Protein AF-A0A9W8Z5K2-F1 (afdb_monomer_lite)

pLDDT: mean 87.41, std 10.46, range [46.34, 97.31]

Secondary structure (DSSP, 8-state):
-PPPPPPPPHHHHHHHHHHHHHHHHHTS-HHHHHHHHT---HHHHHHHHHHHHHTTT-HHHHHHHHHHHHHHHHHHH-THHHHS-HHHHHHHHHT-

Sequence (96 aa):
MGPPRQIPTEEETKEIKRRSAASLLGLLPPQVATTFFANDSKVAQHQQVEEILDCLEDTYLNKHLIFQILELIVLRLVPELESQGIQDLMEELTGF

Structure (mmCIF, N/CA/C/O backbone):
data_AF-A0A9W8Z5K2-F1
#
_entry.id   AF-A0A9W8Z5K2-F1
#
loop_
_atom_site.group_PDB
_atom_site.id
_atom_site.type_symbol
_atom_site.label_atom_id
_atom_site.label_alt_id
_atom_site.label_comp_id
_atom_site.label_asym_id
_atom_site.label_entity_id
_atom_site.label_seq_id
_atom_site.pdbx_PDB_ins_code
_atom_site.Cartn_x
_atom_site.Cartn_y
_atom_site.Cartn_z
_atom_site.occupancy
_atom_site.B_iso_or_equiv
_atom_site.auth_seq_id
_atom_site.auth_comp_id
_atom_site.auth_asym_id
_atom_site.auth_atom_id
_atom_site.pdbx_PDB_model_num
ATOM 1 N N . MET A 1 1 ? 11.253 27.444 -7.754 1.00 66.62 1 MET A N 1
ATOM 2 C CA . MET A 1 1 ? 11.385 26.717 -6.475 1.00 66.62 1 MET A CA 1
ATOM 3 C C . MET A 1 1 ? 10.051 26.830 -5.760 1.00 66.62 1 MET A C 1
ATOM 5 O O . MET A 1 1 ? 9.638 27.951 -5.496 1.00 66.62 1 MET A O 1
ATOM 9 N N . GLY A 1 2 ? 9.329 25.724 -5.565 1.00 80.94 2 GLY A N 1
ATOM 10 C CA . GLY A 1 2 ? 8.100 25.742 -4.765 1.00 80.94 2 GLY A CA 1
ATOM 11 C C . GLY A 1 2 ? 8.411 26.001 -3.286 1.00 80.94 2 GLY A C 1
ATOM 12 O O . GLY A 1 2 ? 9.581 25.919 -2.898 1.00 80.94 2 GLY A O 1
ATOM 13 N N . PRO A 1 3 ? 7.403 26.323 -2.461 1.00 83.31 3 PRO A N 1
ATOM 14 C CA . PRO A 1 3 ? 7.598 26.398 -1.019 1.00 83.31 3 PRO A CA 1
ATOM 15 C C . PRO A 1 3 ? 8.202 25.085 -0.489 1.00 83.31 3 PRO A C 1
ATOM 17 O O . PRO A 1 3 ? 7.970 24.021 -1.078 1.00 83.31 3 PRO A O 1
ATOM 20 N N . PRO A 1 4 ? 8.992 25.139 0.600 1.00 84.19 4 PRO A N 1
ATOM 21 C CA . PRO A 1 4 ? 9.519 23.935 1.224 1.00 84.19 4 PRO A CA 1
ATOM 22 C C . PRO A 1 4 ? 8.366 22.997 1.587 1.00 84.19 4 PRO A C 1
ATOM 24 O O . PRO A 1 4 ? 7.294 23.452 1.995 1.00 84.19 4 PRO A O 1
ATOM 27 N N . ARG A 1 5 ? 8.583 21.684 1.430 1.00 83.06 5 ARG A N 1
ATOM 28 C CA . ARG A 1 5 ? 7.611 20.685 1.888 1.00 83.06 5 ARG A CA 1
ATOM 29 C C . ARG A 1 5 ? 7.342 20.915 3.370 1.00 83.06 5 ARG A C 1
ATOM 31 O O . ARG A 1 5 ? 8.270 20.887 4.174 1.00 83.06 5 ARG A O 1
ATOM 38 N N . GLN A 1 6 ? 6.078 21.121 3.706 1.00 86.12 6 GLN A N 1
ATOM 39 C CA . GLN A 1 6 ? 5.628 21.135 5.089 1.00 86.12 6 GLN A CA 1
ATOM 40 C C . GLN A 1 6 ? 5.400 19.686 5.509 1.00 86.12 6 GLN A C 1
ATOM 42 O O . GLN A 1 6 ? 4.740 18.932 4.793 1.00 86.12 6 GLN A O 1
ATOM 47 N N . ILE A 1 7 ? 6.016 19.286 6.620 1.00 86.81 7 ILE A N 1
ATOM 48 C CA . ILE A 1 7 ? 5.777 17.974 7.219 1.00 86.81 7 ILE A CA 1
ATOM 49 C C . ILE A 1 7 ? 4.431 18.074 7.943 1.00 86.81 7 ILE A C 1
ATOM 51 O O . ILE A 1 7 ? 4.289 18.985 8.763 1.00 86.81 7 ILE A O 1
ATOM 55 N N . PRO A 1 8 ? 3.453 17.208 7.632 1.00 90.75 8 PRO A N 1
ATOM 56 C CA . PRO A 1 8 ? 2.187 17.193 8.349 1.00 90.75 8 PRO A CA 1
ATOM 57 C C . PRO A 1 8 ? 2.408 16.963 9.845 1.00 90.75 8 PRO A C 1
ATOM 59 O O . PRO A 1 8 ? 3.320 16.241 10.251 1.00 90.75 8 PRO A O 1
ATOM 62 N N . THR A 1 9 ? 1.557 17.560 10.667 1.00 94.62 9 THR A N 1
ATOM 63 C CA . THR A 1 9 ? 1.477 17.239 12.096 1.00 94.62 9 THR A CA 1
ATOM 64 C C . THR A 1 9 ? 0.979 15.805 12.309 1.00 94.62 9 THR A C 1
ATOM 66 O O . THR A 1 9 ? 0.462 15.170 11.389 1.00 94.62 9 THR A O 1
ATOM 69 N N . GLU A 1 10 ? 1.116 15.270 13.523 1.00 92.19 10 GLU A N 1
ATOM 70 C CA . GLU A 1 10 ? 0.625 13.919 13.848 1.00 92.19 10 GLU A CA 1
ATOM 71 C C . GLU A 1 10 ? -0.885 13.782 13.600 1.00 92.19 10 GLU A C 1
ATOM 73 O O . GLU A 1 10 ? -1.334 12.809 12.996 1.00 92.19 10 GLU A O 1
ATOM 78 N N . GLU A 1 11 ? -1.666 14.795 13.985 1.00 94.06 11 GLU A N 1
ATOM 79 C CA . GLU A 1 11 ? -3.116 14.802 13.775 1.00 94.06 11 GLU A CA 1
ATOM 80 C C . GLU A 1 11 ? -3.472 14.872 12.283 1.00 94.06 11 GLU A C 1
ATOM 82 O O . GLU A 1 11 ? -4.340 14.140 11.805 1.00 94.06 11 GLU A O 1
ATOM 87 N N . GLU A 1 12 ? -2.759 15.698 11.513 1.00 94.50 12 GLU A N 1
ATOM 88 C CA . GLU A 1 12 ? -2.935 15.752 10.060 1.00 94.50 12 GLU A CA 1
ATOM 89 C C . GLU A 1 12 ? -2.532 14.437 9.393 1.00 94.50 12 GLU A C 1
ATOM 91 O O . GLU A 1 12 ? -3.221 13.985 8.483 1.00 94.50 12 GLU A O 1
ATOM 96 N N . THR A 1 13 ? -1.456 13.795 9.852 1.00 92.19 13 THR A N 1
ATOM 97 C CA . THR A 1 13 ? -1.003 12.491 9.344 1.00 92.19 13 THR A CA 1
ATOM 98 C C . THR A 1 13 ? -2.077 11.435 9.559 1.00 92.19 13 THR A C 1
ATOM 100 O O . THR A 1 13 ? -2.449 10.728 8.621 1.00 92.19 13 THR A O 1
ATOM 103 N N . LYS A 1 14 ? -2.650 11.390 10.763 1.00 92.31 14 LYS A N 1
ATOM 104 C CA . LYS A 1 14 ? -3.746 10.484 11.103 1.00 92.31 14 LYS A CA 1
ATOM 105 C C . LYS A 1 14 ? -4.978 10.719 10.229 1.00 92.31 14 LYS A C 1
ATOM 107 O O . LYS A 1 14 ? -5.559 9.766 9.712 1.00 92.31 14 LYS A O 1
ATOM 112 N N . GLU A 1 15 ? -5.364 11.974 10.016 1.00 95.06 15 GLU A N 1
ATOM 113 C CA . GLU A 1 15 ? -6.512 12.301 9.166 1.00 95.06 15 GLU A CA 1
ATOM 114 C C . GLU A 1 15 ? -6.247 11.980 7.687 1.00 95.06 15 GLU A C 1
ATOM 116 O O . GLU A 1 15 ? -7.113 11.434 6.999 1.00 95.06 15 GLU A O 1
ATOM 121 N N . ILE A 1 16 ? -5.038 12.255 7.187 1.00 93.75 16 ILE A N 1
ATOM 122 C CA . ILE A 1 16 ? -4.615 11.866 5.836 1.00 93.75 16 ILE A CA 1
ATOM 123 C C . ILE A 1 16 ? -4.704 10.350 5.678 1.00 93.75 16 ILE A C 1
ATOM 125 O O . ILE A 1 16 ? -5.252 9.876 4.679 1.00 93.75 16 ILE A O 1
ATOM 129 N N . LYS A 1 17 ? -4.209 9.592 6.657 1.00 94.38 17 LYS A N 1
ATOM 130 C CA . LYS A 1 17 ? -4.246 8.129 6.656 1.00 94.38 17 LYS A CA 1
ATOM 131 C C . LYS A 1 17 ? -5.681 7.614 6.611 1.00 94.38 17 LYS A C 1
ATOM 133 O O . LYS A 1 17 ? -6.025 6.854 5.706 1.00 94.38 17 LYS A O 1
ATOM 138 N N . ARG A 1 18 ? -6.546 8.116 7.495 1.00 95.38 18 ARG A N 1
ATOM 139 C CA . ARG A 1 18 ? -7.971 7.766 7.537 1.00 95.38 18 ARG A CA 1
ATOM 140 C C . ARG A 1 18 ? -8.672 8.048 6.207 1.00 95.38 18 ARG A C 1
ATOM 142 O O . ARG A 1 18 ? -9.363 7.191 5.662 1.00 95.38 18 ARG A O 1
ATOM 149 N N . ARG A 1 19 ? -8.474 9.241 5.639 1.00 96.94 19 ARG A N 1
ATOM 150 C CA . ARG A 1 19 ? -9.062 9.614 4.340 1.00 96.94 19 ARG A CA 1
ATOM 151 C C . ARG A 1 19 ? -8.536 8.754 3.198 1.00 96.94 19 ARG A C 1
AT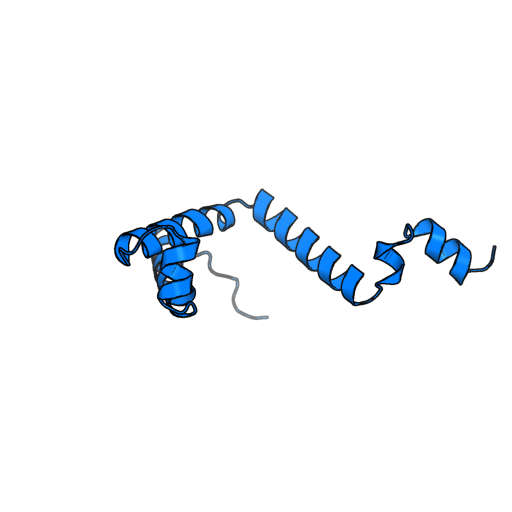OM 153 O O . ARG A 1 19 ? -9.299 8.402 2.298 1.00 96.94 19 ARG A O 1
ATOM 160 N N . SER A 1 20 ? -7.250 8.423 3.229 1.00 95.12 20 SER A N 1
ATOM 161 C CA . SER A 1 20 ? -6.626 7.551 2.236 1.00 95.12 20 SER A CA 1
ATOM 162 C C . SER A 1 20 ? -7.205 6.144 2.316 1.00 95.12 20 SER A C 1
ATOM 164 O O . SER A 1 20 ? -7.582 5.599 1.283 1.00 95.12 20 SER A O 1
ATOM 166 N N . ALA A 1 21 ? -7.382 5.601 3.523 1.00 96.31 21 ALA A N 1
ATOM 167 C CA . ALA A 1 21 ? -8.006 4.300 3.731 1.00 96.31 21 ALA A CA 1
ATOM 168 C C . ALA A 1 21 ? -9.437 4.247 3.178 1.00 96.31 21 ALA A C 1
ATOM 170 O O . ALA A 1 21 ? -9.770 3.337 2.416 1.00 96.31 21 ALA A O 1
ATOM 171 N N . ALA A 1 22 ? -10.253 5.268 3.463 1.00 96.50 22 ALA A N 1
ATOM 172 C CA . ALA A 1 22 ? -11.599 5.387 2.901 1.00 96.50 22 ALA A CA 1
ATOM 173 C C . ALA A 1 22 ? -11.591 5.427 1.365 1.00 96.50 22 ALA A C 1
ATOM 175 O O . ALA A 1 22 ? -12.403 4.763 0.719 1.00 96.50 22 ALA A O 1
ATOM 176 N N . SER A 1 23 ? -10.671 6.201 0.781 1.00 97.31 23 SER A N 1
ATOM 177 C CA . SER A 1 23 ? -10.544 6.345 -0.670 1.00 97.31 23 SER A CA 1
ATOM 178 C C . SER A 1 23 ? -10.132 5.028 -1.330 1.00 97.31 23 SER A C 1
ATOM 180 O O . SER A 1 23 ? -10.783 4.584 -2.272 1.00 97.31 23 SER A O 1
ATOM 182 N N . LEU A 1 24 ? -9.104 4.361 -0.794 1.00 95.00 24 LEU A N 1
ATOM 183 C CA . LEU A 1 24 ? -8.602 3.080 -1.298 1.00 95.00 24 LEU A CA 1
ATOM 184 C C . LEU A 1 24 ? -9.660 1.981 -1.206 1.00 95.00 24 LEU A C 1
ATOM 186 O O . LEU A 1 24 ? -9.892 1.274 -2.185 1.00 95.00 24 LEU A O 1
ATOM 190 N N . LEU A 1 25 ? -10.349 1.870 -0.067 1.00 95.69 25 LEU A N 1
ATOM 191 C CA . LEU A 1 25 ? -11.441 0.912 0.092 1.00 95.69 25 LEU A CA 1
ATOM 192 C C . LEU A 1 25 ? -12.585 1.195 -0.895 1.00 95.69 25 LEU A C 1
ATOM 194 O O . LEU A 1 25 ? -13.183 0.265 -1.429 1.00 95.69 25 LEU A O 1
ATOM 198 N N . GLY A 1 26 ? -12.860 2.472 -1.177 1.00 94.69 26 GLY A N 1
ATOM 199 C CA . GLY A 1 26 ? -13.876 2.905 -2.137 1.00 94.69 26 GLY A CA 1
ATOM 200 C C . GLY A 1 26 ? -13.573 2.565 -3.601 1.00 94.69 26 GLY A C 1
ATOM 201 O O . GLY A 1 26 ? -14.497 2.562 -4.414 1.00 94.69 26 GLY A O 1
ATOM 202 N N . LEU A 1 27 ? -12.319 2.250 -3.946 1.00 95.75 27 LEU A N 1
ATOM 203 C CA . LEU A 1 27 ? -11.944 1.781 -5.286 1.00 95.75 27 LEU A CA 1
ATOM 204 C C . LEU A 1 27 ? -12.313 0.309 -5.517 1.00 95.75 27 LEU A C 1
ATOM 206 O O . LEU A 1 27 ? -12.395 -0.131 -6.665 1.00 95.75 27 LEU A O 1
ATOM 210 N N . LEU A 1 28 ? -12.529 -0.460 -4.446 1.00 92.56 28 LEU A N 1
ATOM 211 C CA . LEU A 1 28 ? -12.823 -1.885 -4.528 1.00 92.56 28 LEU A CA 1
ATOM 212 C C . LEU A 1 28 ? -14.335 -2.133 -4.639 1.00 92.56 28 LEU A C 1
ATOM 214 O O . LEU A 1 28 ? -15.117 -1.604 -3.843 1.00 92.56 28 LEU A O 1
ATOM 218 N N . PRO A 1 29 ? -14.783 -3.008 -5.558 1.00 96.31 29 PRO A N 1
ATOM 219 C CA . PRO A 1 29 ? -16.137 -3.541 -5.504 1.00 96.31 29 PRO A CA 1
ATOM 220 C C . PRO A 1 29 ? -16.391 -4.242 -4.154 1.00 96.31 29 PRO A C 1
ATOM 222 O O . PRO A 1 29 ? -15.495 -4.930 -3.661 1.00 96.31 29 PRO A O 1
ATOM 225 N N . PRO A 1 30 ? -17.605 -4.167 -3.570 1.00 92.69 30 PRO A N 1
ATOM 226 C CA . PRO A 1 30 ? -17.879 -4.711 -2.234 1.00 92.69 30 PRO A CA 1
ATOM 227 C C . PRO A 1 30 ? -17.506 -6.188 -2.060 1.00 92.69 30 PRO A C 1
ATOM 229 O O . PRO A 1 30 ? -16.961 -6.571 -1.035 1.00 92.69 30 PRO A O 1
ATOM 232 N N . GLN A 1 31 ? -17.736 -7.006 -3.090 1.00 94.12 31 GLN A N 1
ATOM 233 C CA . GLN A 1 31 ? -17.403 -8.435 -3.085 1.00 94.12 31 GLN A CA 1
ATOM 234 C C . GLN A 1 31 ? -15.890 -8.675 -2.997 1.00 94.12 31 GLN A C 1
ATOM 236 O O . GLN A 1 31 ? -15.443 -9.591 -2.308 1.00 94.12 31 GLN A O 1
ATOM 241 N N . VAL A 1 32 ? -15.100 -7.830 -3.670 1.00 96.19 32 VAL A N 1
ATOM 242 C CA . VAL A 1 32 ? -13.635 -7.888 -3.631 1.00 96.19 32 VAL A CA 1
ATOM 243 C C . VAL A 1 32 ? -13.146 -7.491 -2.244 1.00 96.19 32 VAL A C 1
ATOM 245 O O . VAL A 1 32 ? -12.326 -8.204 -1.677 1.00 96.19 32 VAL A O 1
ATOM 248 N N . ALA A 1 33 ? -13.697 -6.416 -1.672 1.00 94.50 33 ALA A N 1
ATOM 249 C CA . ALA A 1 33 ? -13.360 -5.979 -0.320 1.00 94.50 33 ALA A CA 1
ATOM 250 C C . ALA A 1 33 ? -13.6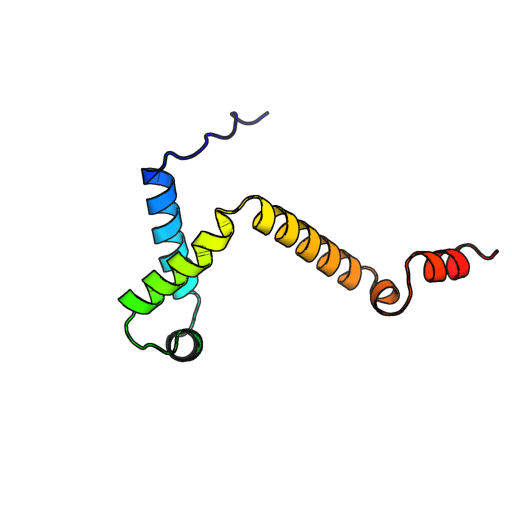84 -7.061 0.725 1.00 94.50 33 ALA A C 1
ATOM 252 O O . ALA A 1 33 ? -12.800 -7.449 1.482 1.00 94.50 33 ALA A O 1
ATOM 253 N N . THR A 1 34 ? -14.900 -7.620 0.717 1.00 95.69 34 THR A N 1
ATOM 254 C CA . THR A 1 34 ? -15.278 -8.711 1.631 1.00 95.69 34 THR A CA 1
ATOM 255 C C . THR A 1 34 ? -14.321 -9.890 1.536 1.00 95.69 34 THR A C 1
ATOM 257 O O . THR A 1 34 ? -13.877 -10.408 2.558 1.00 95.69 34 THR A O 1
ATOM 260 N N . THR A 1 35 ? -13.999 -10.316 0.314 1.00 96.50 35 THR A N 1
ATOM 261 C CA . THR A 1 35 ? -13.153 -11.494 0.095 1.00 96.50 35 THR A CA 1
ATOM 262 C C . THR A 1 35 ? -11.715 -11.230 0.532 1.00 96.50 35 THR A C 1
ATOM 264 O O . THR A 1 35 ? -11.135 -12.046 1.240 1.00 96.50 35 THR A O 1
ATOM 267 N N . PHE A 1 36 ? -11.146 -10.085 0.146 1.00 94.94 36 PHE A N 1
ATOM 268 C CA . PHE A 1 36 ? -9.763 -9.723 0.461 1.00 94.94 36 PHE A CA 1
ATOM 269 C C . PHE A 1 36 ? -9.543 -9.539 1.966 1.00 94.94 36 PHE A C 1
ATOM 271 O O . PHE A 1 36 ? -8.573 -10.049 2.518 1.00 94.94 36 PHE A O 1
ATOM 278 N N . PHE A 1 37 ? -10.466 -8.847 2.636 1.00 95.38 37 PHE A N 1
ATOM 279 C CA . PHE A 1 37 ? -10.382 -8.571 4.071 1.00 95.38 37 PHE A CA 1
ATOM 280 C C . PHE A 1 37 ? -10.965 -9.684 4.949 1.00 95.38 37 PHE A C 1
ATOM 282 O O . PHE A 1 37 ? -10.880 -9.597 6.175 1.00 95.38 37 PHE A O 1
ATOM 289 N N . ALA A 1 38 ? -11.561 -10.713 4.331 1.00 95.81 38 ALA A N 1
ATOM 290 C CA . ALA A 1 38 ? -12.300 -11.790 4.990 1.00 95.81 38 ALA A CA 1
ATOM 291 C C . ALA A 1 38 ? -13.326 -11.271 6.020 1.00 95.81 38 ALA A C 1
ATOM 293 O O . ALA A 1 38 ? -13.514 -11.855 7.089 1.00 95.81 38 ALA A O 1
ATOM 294 N N . ASN A 1 39 ? -13.958 -10.131 5.722 1.00 93.25 39 ASN A N 1
ATOM 295 C CA . ASN A 1 39 ? -14.824 -9.411 6.650 1.00 93.25 39 ASN A CA 1
ATOM 296 C C . ASN A 1 39 ? -15.849 -8.561 5.892 1.00 93.25 39 ASN A C 1
ATOM 298 O O . ASN A 1 39 ? -15.472 -7.843 4.974 1.00 93.25 39 ASN A O 1
ATOM 302 N N . ASP A 1 40 ? -17.119 -8.590 6.300 1.00 93.06 40 ASP A N 1
ATOM 303 C CA . ASP A 1 40 ? -18.208 -7.796 5.702 1.00 93.06 40 ASP A CA 1
ATOM 304 C C . ASP A 1 40 ? -18.428 -6.426 6.367 1.00 93.06 40 ASP A C 1
ATOM 306 O O . ASP A 1 40 ? -19.150 -5.567 5.849 1.00 93.06 40 ASP A O 1
ATOM 310 N N . SER A 1 41 ? -17.825 -6.190 7.533 1.00 96.12 41 SER A N 1
ATOM 311 C CA . SER A 1 41 ? -17.948 -4.920 8.241 1.00 96.12 41 SER A CA 1
ATOM 312 C C . SER A 1 41 ? -17.080 -3.859 7.578 1.00 96.12 41 SER A C 1
ATOM 314 O O . SER A 1 41 ? -15.857 -3.887 7.693 1.00 96.12 41 SER A O 1
ATOM 316 N N . LYS A 1 42 ? -17.712 -2.852 6.964 1.00 92.31 42 LYS A N 1
ATOM 317 C CA . LYS A 1 42 ? -16.999 -1.697 6.388 1.00 92.31 42 LYS A CA 1
ATOM 318 C C . LYS A 1 42 ? -16.083 -0.991 7.386 1.00 92.31 42 LYS A C 1
ATOM 320 O O . LYS A 1 42 ? -15.044 -0.480 6.992 1.00 92.31 42 LYS A O 1
ATOM 325 N N . VAL A 1 43 ? -16.462 -0.952 8.665 1.00 95.25 43 VAL A N 1
ATOM 326 C CA . VAL A 1 43 ? -15.636 -0.340 9.718 1.00 95.25 43 VAL A CA 1
ATOM 327 C C . VAL A 1 43 ? -14.376 -1.171 9.955 1.00 95.25 43 VAL A C 1
ATOM 329 O O . VAL A 1 43 ? -13.291 -0.610 10.052 1.00 95.25 43 VAL A O 1
ATOM 332 N N . ALA A 1 44 ? -14.505 -2.499 9.988 1.00 95.38 44 ALA A N 1
ATOM 333 C CA . ALA A 1 44 ? -13.358 -3.387 10.143 1.00 95.38 44 ALA A CA 1
ATOM 334 C C . ALA A 1 44 ? -12.454 -3.370 8.902 1.00 95.38 44 ALA A C 1
ATOM 336 O O . ALA A 1 44 ? -11.247 -3.234 9.044 1.00 95.38 44 ALA A O 1
ATOM 337 N N . GLN A 1 45 ? -13.035 -3.398 7.698 1.00 96.06 45 GLN A N 1
ATOM 338 C CA . GLN A 1 45 ? -12.290 -3.250 6.443 1.00 96.06 45 GLN A CA 1
ATOM 339 C C . GLN A 1 45 ? -11.507 -1.933 6.412 1.00 96.06 45 GLN A C 1
ATOM 341 O O . GLN A 1 45 ? -10.339 -1.914 6.047 1.00 96.06 45 GLN A O 1
ATOM 346 N N . HIS A 1 46 ? -12.128 -0.826 6.829 1.00 96.31 46 HIS A N 1
ATOM 347 C CA . HIS A 1 46 ? -11.457 0.470 6.902 1.00 96.31 46 HIS A CA 1
ATOM 348 C C . HIS A 1 46 ? -10.269 0.442 7.868 1.00 96.31 46 HIS A C 1
ATOM 350 O O . HIS A 1 46 ? -9.192 0.921 7.523 1.00 96.31 46 HIS A O 1
ATOM 356 N N . GLN A 1 47 ? -10.452 -0.149 9.052 1.00 95.62 47 GLN A N 1
ATOM 357 C CA . GLN A 1 47 ? -9.383 -0.309 10.035 1.00 95.62 47 GLN A CA 1
ATOM 358 C C . GLN A 1 47 ? -8.234 -1.165 9.484 1.00 95.62 47 GLN A C 1
ATOM 360 O O . GLN A 1 47 ? -7.077 -0.789 9.622 1.00 95.62 47 GLN A O 1
ATOM 365 N N . GLN A 1 48 ? -8.541 -2.261 8.789 1.00 95.31 48 GLN A N 1
ATOM 366 C CA . GLN A 1 48 ? -7.531 -3.113 8.155 1.00 95.31 48 GLN A CA 1
ATOM 367 C C . GLN A 1 48 ? -6.762 -2.376 7.050 1.00 95.31 48 GLN A C 1
ATOM 369 O O . GLN A 1 48 ? -5.562 -2.580 6.894 1.00 95.31 48 GLN A O 1
ATOM 374 N N . VAL A 1 49 ? -7.416 -1.494 6.287 1.00 95.50 49 VAL A N 1
ATOM 375 C CA . VAL A 1 49 ? -6.710 -0.641 5.318 1.00 95.50 49 VAL A CA 1
ATOM 376 C C . VAL A 1 49 ? -5.792 0.348 6.035 1.00 95.50 49 VAL A C 1
ATOM 378 O O . VAL A 1 49 ? -4.667 0.543 5.588 1.00 95.50 49 VAL A O 1
ATOM 381 N N . GLU A 1 50 ? -6.224 0.951 7.146 1.00 95.19 50 GLU A N 1
ATOM 382 C CA . GLU A 1 50 ? -5.333 1.788 7.958 1.00 95.19 50 GLU A CA 1
ATOM 383 C C . GLU A 1 50 ? -4.128 0.993 8.482 1.00 95.19 50 GLU A C 1
ATOM 385 O O . GLU A 1 50 ? -3.008 1.482 8.383 1.00 95.19 50 GLU A O 1
ATOM 390 N N . GLU A 1 51 ? -4.320 -0.239 8.950 1.00 93.38 51 GLU A N 1
ATOM 391 C CA . GLU A 1 51 ? -3.228 -1.119 9.396 1.00 93.38 51 GLU A CA 1
ATOM 392 C C . GLU A 1 51 ? -2.240 -1.451 8.269 1.00 93.38 51 GLU A C 1
ATOM 394 O O . GLU A 1 51 ? -1.032 -1.482 8.479 1.00 93.38 51 GLU A O 1
ATOM 399 N N . ILE A 1 52 ? -2.724 -1.642 7.038 1.00 91.44 52 ILE A N 1
ATOM 400 C CA . ILE A 1 52 ? -1.847 -1.810 5.869 1.00 91.44 52 ILE A CA 1
ATOM 401 C C . ILE A 1 52 ? -1.054 -0.524 5.594 1.00 91.44 52 ILE A C 1
ATOM 403 O O . ILE A 1 52 ? 0.122 -0.582 5.234 1.00 91.44 52 ILE A O 1
ATOM 407 N N . LEU A 1 53 ? -1.681 0.644 5.764 1.00 92.38 53 LEU A N 1
ATOM 408 C CA . LEU A 1 53 ? -1.020 1.934 5.570 1.00 92.38 53 LEU A CA 1
ATOM 409 C C . LEU A 1 53 ? 0.046 2.227 6.638 1.00 92.38 53 LEU A C 1
ATOM 411 O O . LEU A 1 53 ? 0.958 2.992 6.336 1.00 92.38 53 LEU A O 1
ATOM 415 N N . ASP A 1 54 ? 0.002 1.599 7.821 1.00 91.50 54 ASP A N 1
ATOM 416 C CA . ASP A 1 54 ? 1.075 1.715 8.829 1.00 91.50 54 ASP A CA 1
ATOM 417 C C . ASP A 1 54 ? 2.435 1.266 8.284 1.00 91.50 54 ASP A C 1
ATOM 419 O O . ASP A 1 54 ? 3.470 1.832 8.633 1.00 91.50 54 ASP A O 1
ATOM 423 N N . CYS A 1 55 ? 2.461 0.302 7.358 1.00 87.00 55 CYS A N 1
ATOM 424 C CA . CYS A 1 55 ? 3.705 -0.114 6.711 1.00 87.00 55 CYS A CA 1
ATOM 425 C C . CYS A 1 55 ? 4.387 1.030 5.936 1.00 87.00 55 CYS A C 1
ATOM 427 O O . CYS A 1 55 ? 5.600 0.993 5.739 1.00 87.00 55 CYS A O 1
ATOM 429 N N . LEU A 1 56 ? 3.635 2.048 5.504 1.00 86.75 56 LEU A N 1
ATOM 430 C CA . LEU A 1 56 ? 4.171 3.210 4.788 1.00 86.75 56 LEU A CA 1
ATOM 431 C C . LEU A 1 56 ? 4.728 4.289 5.726 1.00 86.75 56 LEU A C 1
ATOM 433 O O . LEU A 1 56 ? 5.344 5.245 5.254 1.00 86.75 56 LEU A O 1
ATOM 437 N N . GLU A 1 57 ? 4.543 4.163 7.039 1.00 85.69 57 GLU A N 1
ATOM 438 C CA . GLU A 1 57 ? 5.189 5.043 8.018 1.00 85.69 57 GLU A CA 1
ATOM 439 C C . GLU A 1 57 ? 6.658 4.639 8.250 1.00 85.69 57 GLU A C 1
ATOM 441 O O . GLU A 1 57 ? 7.491 5.463 8.639 1.00 85.69 57 GLU A O 1
ATOM 446 N N . ASP A 1 58 ? 7.022 3.393 7.926 1.00 87.50 58 ASP A N 1
ATOM 447 C CA . ASP A 1 58 ? 8.389 2.895 8.038 1.00 87.50 58 ASP A CA 1
ATOM 448 C C . ASP A 1 58 ? 9.264 3.366 6.857 1.00 87.50 58 ASP A C 1
ATOM 450 O O . ASP A 1 58 ? 9.090 3.003 5.689 1.00 87.50 58 ASP A O 1
ATOM 454 N N . THR A 1 59 ? 10.285 4.167 7.175 1.00 85.75 59 THR A N 1
ATOM 455 C CA . THR A 1 59 ? 11.240 4.700 6.190 1.00 85.75 59 THR A CA 1
ATOM 456 C C . THR A 1 59 ? 12.046 3.601 5.480 1.00 85.75 59 THR A C 1
ATOM 458 O O . THR A 1 59 ? 12.413 3.760 4.312 1.00 85.75 59 THR A O 1
ATOM 461 N N . TYR A 1 60 ? 12.327 2.482 6.149 1.00 85.94 60 TYR A N 1
ATOM 462 C CA . TYR A 1 60 ? 13.038 1.342 5.576 1.00 85.94 60 TYR A CA 1
ATOM 463 C C . TYR A 1 60 ? 12.174 0.609 4.547 1.00 85.94 60 TYR A C 1
ATOM 465 O O . TYR A 1 60 ? 12.649 0.332 3.442 1.00 85.94 60 TYR A O 1
ATOM 473 N N . LEU A 1 61 ? 10.898 0.367 4.866 1.00 86.50 61 LEU A N 1
ATOM 474 C CA . LEU A 1 61 ? 9.947 -0.233 3.925 1.00 86.50 61 LEU A CA 1
ATOM 475 C C . LEU A 1 61 ? 9.747 0.655 2.700 1.00 86.50 61 LEU A C 1
ATOM 477 O O . LEU A 1 61 ? 9.828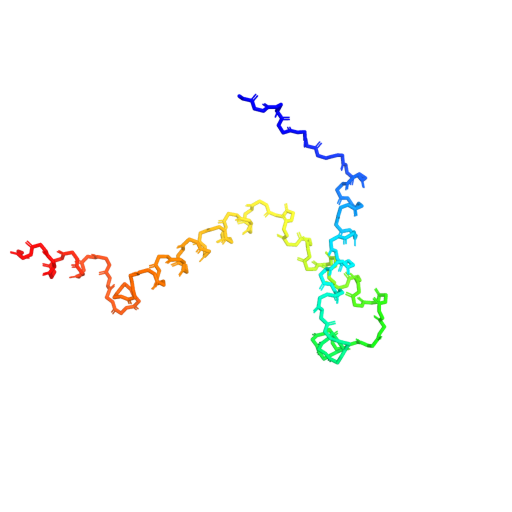 0.169 1.574 1.00 86.50 61 LEU A O 1
ATOM 481 N N . ASN A 1 62 ? 9.600 1.965 2.900 1.00 88.31 62 ASN A N 1
ATOM 482 C CA . ASN A 1 62 ? 9.482 2.920 1.799 1.00 88.31 62 ASN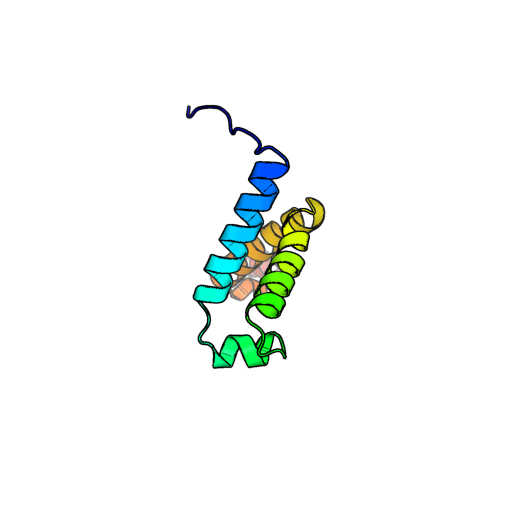 A CA 1
ATOM 483 C C . ASN A 1 62 ? 10.700 2.898 0.872 1.00 88.31 62 ASN A C 1
ATOM 485 O O . ASN A 1 62 ? 10.554 2.953 -0.348 1.00 88.31 62 ASN A O 1
ATOM 489 N N . LYS A 1 63 ? 11.913 2.784 1.426 1.00 87.75 63 LYS A N 1
ATOM 490 C CA . LYS A 1 63 ? 13.129 2.656 0.619 1.00 87.75 63 LYS A CA 1
ATOM 491 C C . LYS A 1 63 ? 13.058 1.412 -0.267 1.00 87.75 63 LYS A C 1
ATOM 493 O O . LYS A 1 63 ? 13.258 1.527 -1.473 1.00 87.75 63 LYS A O 1
ATOM 498 N N . HIS A 1 64 ? 12.743 0.253 0.309 1.00 90.56 64 HIS A N 1
ATOM 499 C CA . HIS A 1 64 ? 12.614 -1.004 -0.439 1.00 90.56 64 HIS A CA 1
ATOM 500 C C . HIS A 1 64 ? 11.512 -0.965 -1.487 1.00 90.56 64 HIS A C 1
ATOM 502 O O . HIS A 1 64 ? 11.740 -1.407 -2.606 1.00 90.56 64 HIS A O 1
ATOM 508 N N . LEU A 1 65 ? 10.364 -0.369 -1.164 1.00 89.38 65 LEU A N 1
ATOM 509 C CA . LEU A 1 65 ? 9.266 -0.179 -2.107 1.00 89.38 65 LEU A CA 1
ATOM 510 C C . LEU A 1 65 ? 9.726 0.603 -3.342 1.00 89.38 65 LEU A C 1
ATOM 512 O O . LEU A 1 65 ? 9.446 0.199 -4.466 1.00 89.38 65 LEU A O 1
ATOM 516 N N . ILE A 1 66 ? 10.471 1.695 -3.152 1.00 89.56 66 ILE A N 1
ATOM 517 C CA . ILE A 1 66 ? 11.010 2.475 -4.271 1.00 89.56 66 ILE A CA 1
ATOM 518 C C . ILE A 1 66 ? 11.993 1.643 -5.096 1.00 89.56 66 ILE A C 1
ATOM 520 O O . ILE A 1 66 ? 11.902 1.661 -6.321 1.00 89.56 66 ILE A O 1
ATOM 524 N N . PHE A 1 67 ? 12.892 0.886 -4.462 1.00 91.19 67 PHE A N 1
ATOM 525 C CA . PHE A 1 67 ? 13.803 0.002 -5.196 1.00 91.19 67 PHE A CA 1
ATOM 526 C C . PHE A 1 67 ? 13.053 -1.070 -5.990 1.00 91.19 67 PHE A C 1
ATOM 528 O O . PHE A 1 67 ? 13.362 -1.246 -7.162 1.00 91.19 67 PHE A O 1
ATOM 535 N N . GLN A 1 68 ? 12.030 -1.702 -5.413 1.00 88.88 68 GLN A N 1
ATOM 536 C CA . GLN A 1 68 ? 11.212 -2.703 -6.103 1.00 88.88 68 GLN A CA 1
ATOM 537 C C . GLN A 1 68 ? 10.400 -2.110 -7.257 1.00 88.88 68 GLN A C 1
ATOM 539 O O . GLN A 1 68 ? 10.291 -2.725 -8.313 1.00 88.88 68 GLN A O 1
ATOM 544 N N . ILE A 1 69 ? 9.844 -0.904 -7.098 1.00 90.19 69 ILE A N 1
ATOM 545 C CA . ILE A 1 69 ? 9.152 -0.208 -8.192 1.00 90.19 69 ILE A CA 1
ATOM 546 C C . ILE A 1 69 ? 10.136 0.107 -9.322 1.00 90.19 69 ILE A C 1
ATOM 548 O O . ILE A 1 69 ? 9.812 -0.109 -10.488 1.00 90.19 69 ILE A O 1
ATOM 552 N N . LEU A 1 70 ? 11.330 0.610 -8.996 1.00 91.81 70 LEU A N 1
ATOM 553 C CA . LEU A 1 70 ? 12.362 0.901 -9.991 1.00 91.81 70 LEU A CA 1
ATOM 554 C C . LEU A 1 70 ? 12.829 -0.370 -10.701 1.00 91.81 70 LEU A C 1
ATOM 556 O O . LEU A 1 70 ? 12.904 -0.372 -11.924 1.00 91.81 70 LEU A O 1
ATOM 560 N N . GLU A 1 71 ? 13.082 -1.443 -9.959 1.00 90.06 71 GLU A N 1
ATOM 561 C CA . GLU A 1 71 ? 13.429 -2.757 -10.501 1.00 90.06 71 GLU A CA 1
ATOM 562 C C . GLU A 1 71 ? 12.337 -3.267 -11.446 1.00 90.06 71 GLU A C 1
ATOM 564 O O . GLU A 1 71 ? 12.627 -3.608 -12.588 1.00 90.06 71 GLU A O 1
ATOM 569 N N . LEU A 1 72 ? 11.066 -3.210 -11.036 1.00 91.06 72 LEU A N 1
ATOM 570 C CA . LEU A 1 72 ? 9.938 -3.608 -11.876 1.00 91.06 72 LEU A CA 1
ATOM 571 C C . LEU A 1 72 ? 9.843 -2.772 -13.161 1.00 91.06 72 LEU A C 1
ATOM 573 O O . LEU A 1 72 ? 9.550 -3.311 -14.227 1.00 91.06 72 LEU A O 1
ATOM 577 N N . ILE A 1 73 ? 10.071 -1.458 -13.080 1.00 91.81 73 ILE A N 1
ATOM 578 C CA . ILE A 1 73 ? 10.095 -0.584 -14.261 1.00 91.81 73 ILE A CA 1
ATOM 579 C C . ILE A 1 73 ? 11.255 -0.971 -15.181 1.00 91.81 73 ILE A C 1
ATOM 581 O O . ILE A 1 73 ? 11.044 -1.090 -16.385 1.00 91.81 73 ILE A O 1
ATOM 585 N N . VAL A 1 74 ? 12.453 -1.190 -14.633 1.00 90.06 74 VAL A N 1
ATOM 586 C CA . VAL A 1 74 ? 13.637 -1.591 -15.405 1.00 90.06 74 VAL A CA 1
ATOM 587 C C . VAL A 1 74 ? 13.388 -2.918 -16.114 1.00 90.06 74 VAL A C 1
ATOM 589 O O . VAL A 1 74 ? 13.562 -2.977 -17.326 1.00 90.06 74 VAL A O 1
ATOM 592 N N . LEU A 1 75 ? 12.891 -3.934 -15.405 1.00 88.69 75 LEU A N 1
ATOM 593 C CA . LEU A 1 75 ? 12.571 -5.241 -15.986 1.00 88.69 75 LEU A CA 1
ATOM 594 C C . LEU A 1 75 ? 11.460 -5.158 -17.038 1.00 88.69 75 LEU A C 1
ATOM 596 O O . LEU A 1 75 ? 11.473 -5.897 -18.012 1.00 88.69 75 LEU A O 1
ATOM 600 N N . ARG A 1 76 ? 10.508 -4.229 -16.906 1.00 89.56 76 ARG A N 1
ATOM 601 C CA . ARG A 1 76 ? 9.503 -4.008 -17.957 1.00 89.56 76 ARG A CA 1
ATOM 602 C C . ARG A 1 76 ? 10.031 -3.273 -19.184 1.00 89.56 76 ARG A C 1
ATOM 604 O O . ARG A 1 76 ? 9.457 -3.436 -20.257 1.00 89.56 76 ARG A O 1
ATOM 611 N N . LEU A 1 77 ? 11.046 -2.428 -19.028 1.00 89.12 77 LEU A N 1
ATOM 612 C CA . LEU A 1 77 ? 11.658 -1.692 -20.136 1.00 89.12 77 LEU A CA 1
ATOM 613 C C . LEU A 1 77 ? 12.723 -2.519 -20.861 1.00 89.12 77 LEU A C 1
ATOM 615 O O . LEU A 1 77 ? 12.879 -2.360 -22.068 1.00 89.12 77 LEU A O 1
ATOM 619 N N . VAL A 1 78 ? 13.436 -3.370 -20.124 1.00 87.56 78 VAL A N 1
ATOM 620 C CA . VAL A 1 78 ? 14.519 -4.231 -20.609 1.00 87.56 78 VAL A CA 1
ATOM 621 C C . VAL A 1 78 ? 14.264 -5.650 -20.083 1.00 87.56 78 VAL A C 1
ATOM 623 O O . VAL A 1 78 ? 14.899 -6.075 -19.112 1.00 87.56 78 VAL A O 1
ATOM 626 N N . PRO A 1 79 ? 13.281 -6.370 -20.654 1.00 83.44 79 PRO A N 1
ATOM 627 C CA . PRO A 1 79 ? 12.905 -7.709 -20.197 1.00 83.44 79 PRO A CA 1
ATOM 628 C C . PRO A 1 79 ? 14.041 -8.731 -20.321 1.00 83.44 79 PRO A C 1
ATOM 630 O O . PRO A 1 79 ? 14.033 -9.746 -19.634 1.00 83.44 79 PRO A O 1
ATOM 633 N N . GLU A 1 80 ? 15.056 -8.460 -21.140 1.00 84.12 80 GLU A N 1
AT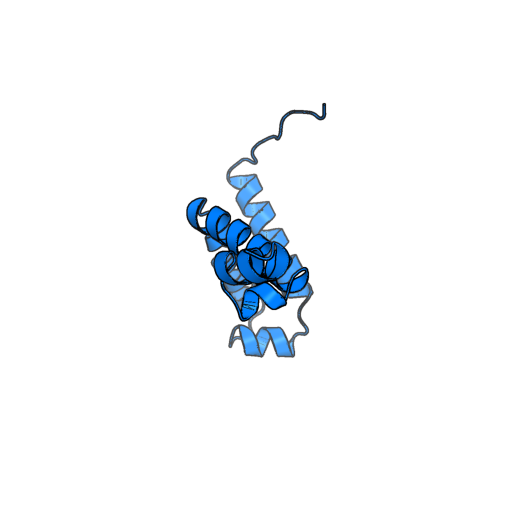OM 634 C CA . GLU A 1 80 ? 16.249 -9.295 -21.283 1.00 84.12 80 GLU A CA 1
ATOM 635 C C . GLU A 1 80 ? 16.986 -9.473 -19.938 1.00 84.12 80 GLU A C 1
ATOM 637 O O . GLU A 1 80 ? 17.486 -10.563 -19.642 1.00 84.12 80 GLU A O 1
ATOM 642 N N . LEU A 1 81 ? 16.943 -8.448 -19.070 1.00 79.31 81 LEU A N 1
ATOM 643 C CA . LEU A 1 81 ? 17.513 -8.467 -17.715 1.00 79.31 81 LEU A CA 1
ATOM 644 C C . LEU A 1 81 ? 16.777 -9.391 -16.734 1.00 79.31 81 LEU A C 1
ATOM 646 O O . LEU A 1 81 ? 17.290 -9.661 -15.651 1.00 79.31 81 LEU A O 1
ATOM 650 N N . GLU A 1 82 ? 15.582 -9.872 -17.080 1.00 73.12 82 GLU A N 1
ATOM 651 C CA . GLU A 1 82 ? 14.865 -10.868 -16.275 1.00 73.12 82 GLU A CA 1
ATOM 652 C C . GLU A 1 82 ? 15.507 -12.260 -16.409 1.00 73.12 82 GLU A C 1
ATOM 654 O O . GLU A 1 82 ? 15.442 -13.075 -15.489 1.00 73.12 82 GLU A O 1
ATOM 659 N N . SER A 1 83 ? 16.144 -12.528 -17.554 1.00 71.50 83 SER A N 1
ATOM 660 C CA . SER A 1 83 ? 16.688 -13.844 -17.913 1.00 71.50 83 SER A CA 1
ATOM 661 C C . SER A 1 83 ? 18.213 -13.945 -17.846 1.00 71.50 83 SER A C 1
ATOM 663 O O . SER A 1 83 ? 18.739 -15.041 -17.647 1.00 71.50 83 SER A O 1
ATOM 665 N N . GLN A 1 84 ? 18.918 -12.822 -17.991 1.00 65.19 84 GLN A N 1
ATOM 666 C CA . GLN A 1 84 ? 20.378 -12.737 -18.006 1.00 65.19 84 GLN A CA 1
ATOM 667 C C . GLN A 1 84 ? 20.847 -11.644 -17.041 1.00 65.19 84 GLN A C 1
ATOM 669 O O . GLN A 1 84 ? 20.214 -10.595 -16.910 1.00 65.19 84 GLN A O 1
ATOM 674 N N . GLY A 1 85 ? 21.968 -11.876 -16.352 1.00 67.75 85 GLY A N 1
ATOM 675 C CA . GLY A 1 85 ? 22.557 -10.852 -15.496 1.00 67.75 85 GLY A CA 1
ATOM 676 C C . GLY A 1 85 ? 23.029 -9.652 -16.320 1.00 67.75 85 GLY A C 1
ATOM 677 O O . GLY A 1 85 ? 23.385 -9.784 -17.487 1.00 67.75 85 GLY A O 1
ATOM 678 N N . ILE A 1 86 ? 23.096 -8.468 -15.698 1.00 67.12 86 ILE A N 1
ATOM 679 C CA . ILE A 1 86 ? 23.574 -7.236 -16.360 1.00 67.12 86 ILE A CA 1
ATOM 680 C C . ILE A 1 86 ? 24.958 -7.447 -17.008 1.00 67.12 86 ILE A C 1
ATOM 682 O O . ILE A 1 86 ? 25.236 -6.871 -18.054 1.00 67.12 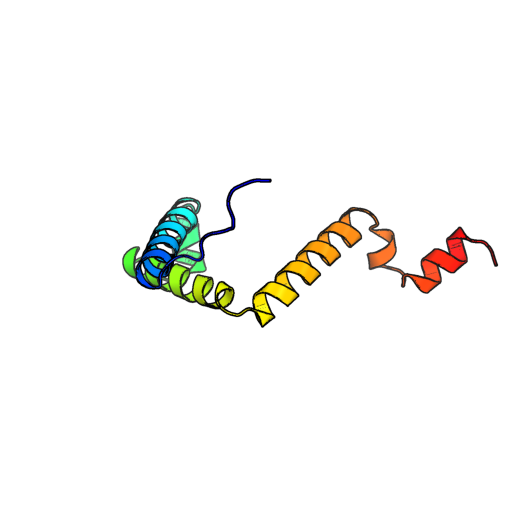86 ILE A O 1
ATOM 686 N N . GLN A 1 87 ? 25.820 -8.276 -16.406 1.00 62.69 87 GLN A N 1
ATOM 687 C CA . GLN A 1 87 ? 27.132 -8.625 -16.963 1.00 62.69 87 GLN A CA 1
ATOM 688 C C . GLN A 1 87 ? 27.026 -9.438 -18.256 1.00 62.69 87 GLN A C 1
ATOM 690 O O . GLN A 1 87 ? 27.620 -9.031 -19.250 1.00 62.69 87 GLN A O 1
ATOM 695 N N . ASP A 1 88 ? 26.214 -10.496 -18.268 1.00 69.12 88 ASP A N 1
ATOM 696 C CA . ASP A 1 88 ? 26.032 -11.359 -19.440 1.00 69.12 88 ASP A CA 1
ATOM 697 C C . ASP A 1 88 ? 25.461 -10.566 -20.631 1.00 69.12 88 ASP A C 1
ATOM 699 O O . ASP A 1 88 ? 25.925 -10.698 -21.763 1.00 69.12 88 ASP A O 1
ATOM 703 N N . LEU A 1 89 ? 24.501 -9.666 -20.368 1.00 66.56 89 LEU A N 1
ATOM 704 C CA . LEU A 1 89 ? 23.894 -8.825 -21.405 1.00 66.56 89 LEU A CA 1
ATOM 705 C C . LEU A 1 89 ? 24.877 -7.773 -21.951 1.00 66.56 89 LEU A C 1
ATOM 707 O O . LEU A 1 89 ? 24.865 -7.455 -23.140 1.00 66.56 89 LEU A O 1
ATOM 711 N N . MET A 1 90 ? 25.737 -7.213 -21.094 1.00 67.00 90 MET A N 1
ATOM 712 C CA . MET A 1 90 ? 26.770 -6.270 -21.531 1.00 67.00 90 MET A CA 1
ATOM 713 C C . MET A 1 90 ? 27.852 -6.952 -22.371 1.00 67.00 90 MET A C 1
ATOM 715 O O . MET A 1 90 ? 28.287 -6.355 -23.355 1.00 67.00 90 MET A O 1
ATOM 719 N N . GLU A 1 91 ? 28.273 -8.170 -22.024 1.00 75.38 91 GLU A N 1
ATOM 720 C CA . GLU A 1 91 ? 29.228 -8.957 -22.822 1.00 75.38 91 GLU A CA 1
ATOM 721 C C . GLU A 1 91 ? 28.656 -9.270 -24.215 1.00 75.38 91 GLU A C 1
ATOM 723 O O . GLU A 1 91 ? 29.319 -9.031 -25.228 1.00 75.38 91 GLU A O 1
ATOM 728 N N . GLU A 1 92 ? 27.381 -9.665 -24.294 1.00 72.94 92 GLU A N 1
ATOM 729 C CA . GLU A 1 92 ? 26.696 -9.938 -25.564 1.00 72.94 92 GLU A CA 1
ATOM 730 C C . GLU A 1 92 ? 26.544 -8.683 -26.448 1.00 72.94 92 GLU A C 1
ATOM 732 O O . GLU A 1 92 ? 26.740 -8.744 -27.664 1.00 72.94 92 GLU A O 1
ATOM 737 N N . LEU A 1 93 ? 26.247 -7.520 -25.852 1.00 67.81 93 LEU A N 1
ATOM 738 C CA . LEU A 1 93 ? 26.044 -6.261 -26.583 1.00 67.81 93 LEU A CA 1
ATOM 739 C C . LEU A 1 93 ? 27.341 -5.532 -26.959 1.00 67.81 93 LEU A C 1
ATOM 741 O O . LEU A 1 93 ? 27.358 -4.796 -27.948 1.00 67.81 93 LEU A O 1
ATOM 745 N N . THR A 1 94 ? 28.412 -5.678 -26.173 1.00 66.50 94 THR A N 1
ATOM 746 C CA . THR A 1 94 ? 29.684 -4.969 -26.408 1.00 66.50 94 THR A CA 1
ATOM 747 C C . THR A 1 94 ? 30.744 -5.804 -27.124 1.00 66.50 94 THR A C 1
ATOM 749 O O . THR A 1 94 ? 31.724 -5.228 -27.596 1.00 66.50 94 THR A O 1
ATOM 752 N N . GLY A 1 95 ? 30.513 -7.107 -27.320 1.00 58.78 95 GLY A N 1
ATOM 753 C CA . GLY A 1 95 ? 31.269 -7.929 -28.265 1.00 58.78 95 GLY A CA 1
ATOM 754 C C . GLY A 1 95 ? 32.759 -8.057 -27.943 1.00 58.78 95 GLY A C 1
ATOM 755 O O . GLY A 1 95 ? 33.586 -7.905 -28.847 1.00 58.78 95 GLY A O 1
ATOM 756 N N . PHE A 1 96 ? 33.087 -8.348 -26.683 1.00 46.34 96 PHE A N 1
ATOM 757 C CA . PHE A 1 96 ? 34.385 -8.887 -26.270 1.00 46.34 96 PHE A CA 1
ATOM 758 C C . PHE A 1 96 ? 34.191 -10.137 -25.424 1.00 46.34 96 PHE A C 1
ATOM 760 O O . PHE A 1 96 ? 33.365 -10.070 -24.490 1.00 46.34 96 PHE A O 1
#

Foldseek 3Di:
DDPPDDDDDPVRVVVVLLVVLVVVLVVDDQVRLCVVQVHNDPVSSSVVSSVVCVLVVDPVSVVVVVVVVVVVVCCVVVVVCVPDPPVVVCCVVVPD

Radius of gyration: 20.35 Å; chains: 1; bounding box: 53×41×42 Å

Organism: NCBI:txid749634